Protein AF-A0A7C3BMC9-F1 (afdb_monomer_lite)

Radius of gyration: 15.81 Å; chains: 1; bounding box: 34×29×38 Å

Structure (mmCIF, N/CA/C/O backbone):
data_AF-A0A7C3BMC9-F1
#
_entry.id   AF-A0A7C3BMC9-F1
#
loop_
_atom_site.group_PDB
_atom_site.id
_atom_site.type_symbol
_atom_site.label_atom_id
_atom_site.label_alt_id
_atom_site.label_comp_id
_atom_site.label_asym_id
_atom_site.label_entity_id
_atom_site.label_seq_id
_atom_site.pdbx_PDB_ins_code
_atom_site.Cartn_x
_atom_site.Cartn_y
_atom_site.Cartn_z
_atom_site.occupancy
_atom_site.B_iso_or_equiv
_atom_site.auth_seq_id
_atom_site.auth_comp_id
_atom_site.auth_asym_id
_atom_site.auth_atom_id
_atom_site.pdbx_PDB_model_num
ATOM 1 N N . ALA A 1 1 ? -2.629 14.473 23.695 1.00 71.81 1 ALA A N 1
ATOM 2 C CA . ALA A 1 1 ? -4.050 14.212 23.410 1.00 71.81 1 ALA A CA 1
ATOM 3 C C . ALA A 1 1 ? -4.269 12.721 23.573 1.00 71.81 1 ALA A C 1
ATOM 5 O O . ALA A 1 1 ? -3.387 11.968 23.172 1.00 71.81 1 ALA A O 1
ATOM 6 N N . GLU A 1 2 ? -5.363 12.314 24.204 1.00 87.62 2 GLU A N 1
ATOM 7 C CA . GLU A 1 2 ? -5.803 10.916 24.172 1.00 87.62 2 GLU A CA 1
ATOM 8 C C . GLU A 1 2 ? -6.622 10.703 22.898 1.00 87.62 2 GLU A C 1
ATOM 10 O O . GLU A 1 2 ? -7.298 11.628 22.440 1.00 87.62 2 GLU A O 1
ATOM 15 N N . LEU A 1 3 ? -6.499 9.523 22.293 1.00 93.69 3 LEU A N 1
ATOM 16 C CA . LEU A 1 3 ? -7.304 9.160 21.130 1.00 93.69 3 LEU A CA 1
ATOM 17 C C . LEU A 1 3 ? -8.763 8.933 21.572 1.00 93.69 3 LEU A C 1
ATOM 19 O O . LEU A 1 3 ? -8.968 8.327 22.626 1.00 93.69 3 LEU A O 1
ATOM 23 N N . PRO A 1 4 ? -9.763 9.390 20.797 1.00 97.06 4 PRO A N 1
ATOM 24 C CA . PRO A 1 4 ? -11.167 9.040 21.005 1.00 97.06 4 PRO A CA 1
ATOM 25 C C . PRO A 1 4 ? -11.386 7.523 21.118 1.00 97.06 4 PRO A C 1
ATOM 27 O O . PRO A 1 4 ? -10.717 6.739 20.446 1.00 97.06 4 PRO A O 1
ATOM 30 N N . GLU A 1 5 ? -12.356 7.090 21.931 1.00 96.69 5 GLU A N 1
ATOM 31 C CA . GLU A 1 5 ? -12.641 5.651 22.093 1.00 96.69 5 GLU A CA 1
ATOM 32 C C . GLU A 1 5 ? -13.114 5.007 20.780 1.00 96.69 5 GLU A C 1
ATOM 34 O O . GLU A 1 5 ? -12.817 3.843 20.531 1.00 96.69 5 GLU A O 1
ATOM 39 N N . GLU A 1 6 ? -13.797 5.761 19.915 1.00 96.88 6 GLU A N 1
ATOM 40 C CA . GLU A 1 6 ? -14.203 5.285 18.586 1.00 96.88 6 GLU A CA 1
ATOM 41 C C . GLU A 1 6 ? -13.001 4.947 17.691 1.00 96.88 6 GLU A C 1
ATOM 43 O O . GLU A 1 6 ? -12.993 3.899 17.044 1.00 96.88 6 GLU A O 1
ATOM 48 N N . ASP A 1 7 ? -11.941 5.760 17.733 1.00 97.25 7 ASP A N 1
ATOM 49 C CA . ASP A 1 7 ? -10.708 5.508 16.984 1.00 97.25 7 ASP A CA 1
ATOM 50 C C . ASP A 1 7 ? -9.956 4.301 17.561 1.00 97.25 7 ASP A C 1
ATOM 52 O O . ASP A 1 7 ? -9.445 3.455 16.822 1.00 97.25 7 ASP A O 1
ATOM 56 N N . LEU A 1 8 ? -9.917 4.173 18.894 1.00 97.06 8 LEU A N 1
ATOM 57 C CA . LEU A 1 8 ? -9.322 3.009 19.556 1.00 97.06 8 LEU A CA 1
ATOM 58 C C . LEU A 1 8 ? -10.075 1.716 19.221 1.00 97.06 8 LEU A C 1
ATOM 60 O O . LEU A 1 8 ? -9.437 0.680 19.010 1.00 97.06 8 LEU A O 1
ATOM 64 N N . ALA A 1 9 ? -11.406 1.765 19.161 1.00 98.06 9 ALA A N 1
ATOM 65 C CA . ALA A 1 9 ? -12.231 0.641 18.737 1.00 98.06 9 ALA A CA 1
ATOM 66 C C . ALA A 1 9 ? -11.924 0.255 17.283 1.00 98.06 9 ALA A C 1
ATOM 68 O O . ALA A 1 9 ? -11.639 -0.913 17.019 1.00 98.06 9 ALA A O 1
ATOM 69 N N . LEU A 1 10 ? -11.853 1.230 16.368 1.00 97.56 10 LEU A N 1
ATOM 70 C CA . LEU A 1 10 ? -11.524 0.985 14.962 1.00 97.56 10 LEU A CA 1
ATOM 71 C C . LEU A 1 10 ? -10.167 0.285 14.790 1.00 97.56 10 LEU A C 1
ATOM 73 O O . LEU A 1 10 ? -10.053 -0.670 14.014 1.00 97.56 10 LEU A O 1
ATOM 77 N N . VAL A 1 11 ? -9.142 0.722 15.526 1.00 96.94 11 VAL A N 1
ATOM 78 C CA . VAL A 1 11 ? -7.813 0.089 15.501 1.00 96.94 11 VAL A CA 1
ATOM 79 C C . VAL A 1 11 ? -7.884 -1.356 15.991 1.00 96.94 11 VAL A C 1
ATOM 81 O O . VAL A 1 11 ? -7.351 -2.253 15.335 1.00 96.94 11 VAL A O 1
ATOM 84 N N . ARG A 1 12 ? -8.543 -1.594 17.132 1.00 98.12 12 ARG A N 1
ATOM 85 C CA . ARG A 1 12 ? -8.666 -2.933 17.732 1.00 98.12 12 ARG A CA 1
ATOM 86 C C . ARG A 1 12 ? -9.423 -3.893 16.815 1.00 98.12 12 ARG A C 1
ATOM 88 O O . ARG A 1 12 ? -8.945 -5.003 16.596 1.00 98.12 12 ARG A O 1
ATOM 95 N N . ASP A 1 13 ? -10.537 -3.454 16.240 1.00 98.25 13 ASP A N 1
ATOM 96 C CA . ASP A 1 13 ? -11.363 -4.269 15.345 1.00 98.25 13 ASP A CA 1
ATOM 97 C C . ASP A 1 13 ? -10.633 -4.590 14.036 1.00 98.25 13 ASP A C 1
ATOM 99 O O . ASP A 1 13 ? -10.706 -5.710 13.527 1.00 98.25 13 ASP A O 1
ATOM 103 N N . THR A 1 1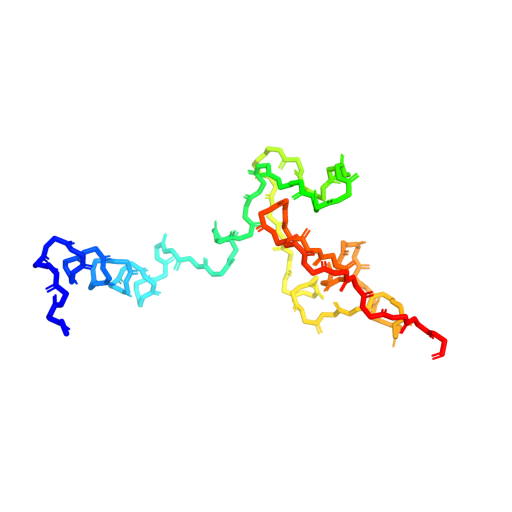4 ? -9.892 -3.623 13.489 1.00 97.75 14 THR A N 1
ATOM 104 C CA . THR A 1 14 ? -9.081 -3.841 12.282 1.00 97.75 14 THR A CA 1
ATOM 105 C C . THR A 1 14 ? -7.951 -4.832 12.556 1.00 97.75 14 THR A C 1
ATOM 107 O O . THR A 1 14 ? -7.733 -5.751 11.766 1.00 97.75 14 THR A O 1
ATOM 110 N N . LEU A 1 15 ? -7.267 -4.699 13.698 1.00 98.06 15 LEU A N 1
ATOM 111 C CA . LEU A 1 15 ? -6.219 -5.632 14.109 1.00 98.06 15 LEU A CA 1
ATOM 112 C C . LEU A 1 15 ? -6.768 -7.048 14.336 1.00 98.06 15 LEU A C 1
ATOM 114 O O . LEU A 1 15 ? -6.138 -8.016 13.918 1.00 98.06 15 LEU A O 1
ATOM 118 N N . ASP A 1 16 ? -7.938 -7.189 14.959 1.00 98.62 16 ASP A N 1
ATOM 119 C CA . ASP A 1 16 ? -8.583 -8.491 15.163 1.00 98.62 16 ASP A CA 1
ATOM 120 C C . ASP A 1 16 ? -8.901 -9.186 13.825 1.00 98.62 16 ASP A C 1
ATOM 122 O O . ASP A 1 16 ? -8.568 -10.361 13.648 1.00 98.62 16 ASP A O 1
ATOM 126 N N . LYS A 1 17 ? -9.426 -8.448 12.835 1.00 98.56 17 LYS A N 1
ATOM 127 C CA . LYS A 1 17 ? -9.615 -8.962 11.464 1.00 98.56 17 LYS A CA 1
ATOM 128 C C . LYS A 1 17 ? -8.298 -9.394 10.822 1.00 98.56 17 LYS A C 1
ATOM 130 O O . LYS A 1 17 ? -8.250 -10.443 10.179 1.00 98.56 17 LYS A O 1
ATOM 135 N N . MET A 1 18 ? -7.225 -8.623 11.021 1.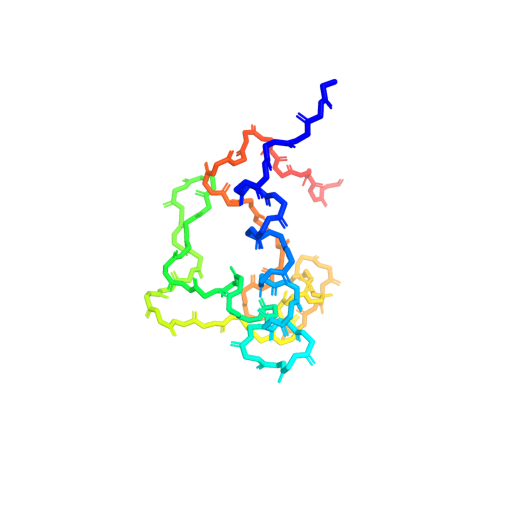00 97.94 18 MET A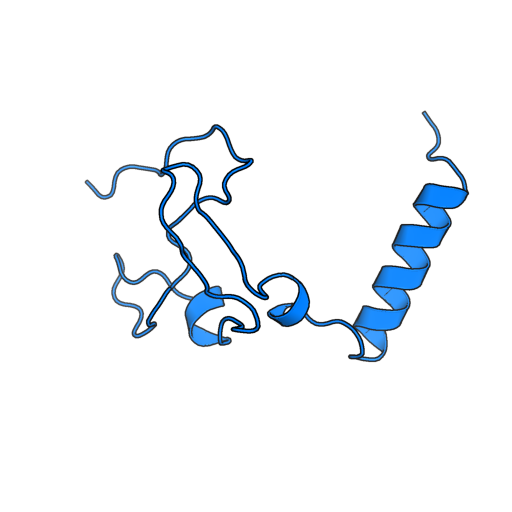 N 1
ATOM 136 C CA . MET A 1 18 ? -5.891 -8.981 10.528 1.00 97.94 18 MET A CA 1
ATOM 137 C C . MET A 1 18 ? -5.367 -10.274 11.149 1.00 97.94 18 MET A C 1
ATOM 139 O O . MET A 1 18 ? -4.879 -11.149 10.436 1.00 97.94 18 MET A O 1
ATOM 143 N N . LEU A 1 19 ? -5.512 -10.434 12.464 1.00 98.06 19 LEU A N 1
ATOM 144 C CA . LEU A 1 19 ? -5.072 -11.633 13.182 1.00 98.06 19 LEU A CA 1
ATOM 145 C C . LEU A 1 19 ? -5.878 -12.883 12.798 1.00 98.06 19 LEU A C 1
ATOM 147 O O . LEU A 1 19 ? -5.334 -13.987 12.815 1.00 98.06 19 LEU A O 1
ATOM 151 N N . LYS A 1 20 ? -7.151 -12.718 12.423 1.00 98.25 20 LYS A N 1
ATOM 152 C CA . LYS A 1 20 ? -8.007 -13.796 11.900 1.00 98.25 20 LYS A CA 1
ATOM 153 C C . LYS A 1 20 ? -7.762 -14.116 10.422 1.00 98.25 20 LYS A C 1
ATOM 155 O O . LYS A 1 20 ? -8.263 -15.129 9.941 1.00 98.25 20 LYS A O 1
ATOM 160 N N . GLY A 1 21 ? -7.008 -13.278 9.708 1.00 97.00 21 GLY A N 1
ATOM 161 C CA . GLY A 1 21 ? -6.811 -13.392 8.261 1.00 97.00 21 GLY A CA 1
ATOM 162 C C . GLY A 1 21 ? -8.021 -12.951 7.429 1.00 97.00 21 GLY A C 1
ATOM 163 O O . GLY A 1 21 ? -8.069 -13.233 6.237 1.00 97.00 21 GLY A O 1
ATOM 164 N N . GLU A 1 22 ? -8.991 -12.266 8.039 1.00 97.75 22 GLU A N 1
ATOM 165 C CA . GLU A 1 22 ? -10.165 -11.691 7.361 1.00 97.75 22 GLU A CA 1
ATOM 166 C C . GLU A 1 22 ? -9.836 -10.371 6.650 1.00 97.75 22 GLU A C 1
ATOM 168 O O . GLU A 1 22 ? -10.575 -9.936 5.771 1.00 97.75 22 GLU A O 1
ATOM 173 N N . PHE A 1 23 ? -8.739 -9.727 7.051 1.00 97.12 23 PHE A N 1
ATOM 174 C CA . PHE A 1 23 ? -8.171 -8.561 6.391 1.00 97.12 23 PHE A CA 1
ATOM 175 C C . PHE A 1 23 ? -6.661 -8.750 6.278 1.00 97.12 23 PHE A C 1
ATOM 177 O O . PHE A 1 23 ? -5.969 -8.982 7.264 1.00 97.12 23 PHE A O 1
ATOM 184 N N . THR A 1 24 ? -6.123 -8.665 5.079 1.00 95.38 24 THR A N 1
ATOM 185 C CA . THR A 1 24 ? -4.723 -8.949 4.785 1.00 95.38 24 THR A CA 1
ATOM 186 C C . THR A 1 24 ? -4.070 -7.739 4.138 1.00 95.38 24 THR A C 1
ATOM 188 O O . THR A 1 24 ? -4.717 -6.760 3.769 1.00 95.38 24 THR A O 1
ATOM 191 N N . ARG A 1 25 ? -2.753 -7.802 3.946 1.00 91.44 25 ARG A N 1
ATOM 192 C CA . ARG A 1 25 ? -2.052 -6.764 3.186 1.00 91.44 25 ARG A CA 1
ATOM 193 C C . ARG A 1 25 ? -2.561 -6.632 1.744 1.00 91.44 25 ARG A C 1
ATOM 195 O O . ARG A 1 25 ? -2.451 -5.556 1.178 1.00 91.44 25 ARG A O 1
ATOM 202 N N . PHE A 1 26 ? -3.141 -7.686 1.169 1.00 95.31 26 PHE A N 1
ATOM 203 C CA . PHE A 1 26 ? -3.708 -7.651 -0.181 1.00 95.31 26 PHE A CA 1
ATOM 204 C C . PHE A 1 26 ? -5.032 -6.883 -0.238 1.00 95.31 26 PHE A C 1
ATOM 206 O O . PHE A 1 26 ? -5.369 -6.328 -1.278 1.00 95.31 26 PHE A O 1
ATOM 213 N N . ASP A 1 27 ? -5.743 -6.791 0.890 1.00 95.38 27 ASP A N 1
ATOM 214 C CA . ASP A 1 27 ? -6.937 -5.956 1.025 1.00 95.38 27 ASP A CA 1
ATOM 215 C C . ASP A 1 27 ? -6.575 -4.469 1.146 1.00 95.38 27 ASP A C 1
ATOM 217 O O . ASP A 1 27 ? -7.315 -3.619 0.660 1.00 95.38 27 ASP A O 1
ATOM 221 N N . VAL A 1 28 ? -5.413 -4.149 1.736 1.00 93.75 28 VAL A N 1
ATOM 222 C CA . VAL A 1 28 ? -4.862 -2.778 1.744 1.00 93.75 28 VAL A CA 1
ATOM 223 C C . VAL A 1 28 ? -4.527 -2.314 0.325 1.00 93.75 28 VAL A C 1
ATOM 225 O O . VAL A 1 28 ? -4.773 -1.162 -0.017 1.00 93.75 28 VAL A O 1
ATOM 228 N N . PHE A 1 29 ? -3.980 -3.209 -0.500 1.00 95.62 29 PHE A N 1
ATOM 229 C CA . PHE A 1 29 ? -3.579 -2.935 -1.884 1.00 95.62 29 PHE A CA 1
ATOM 230 C C . PHE A 1 29 ? -4.564 -3.514 -2.904 1.00 95.62 29 PHE A C 1
ATOM 232 O O . PHE A 1 29 ? -4.158 -4.088 -3.917 1.00 95.62 29 PHE A O 1
ATOM 239 N N . LYS A 1 30 ? -5.862 -3.381 -2.624 1.00 96.69 30 LYS A N 1
ATOM 240 C CA . LYS A 1 30 ? -6.923 -3.738 -3.562 1.00 96.69 30 LYS A CA 1
ATOM 241 C C . LYS A 1 30 ? -7.350 -2.509 -4.352 1.00 96.69 30 LYS A C 1
ATOM 243 O O . LYS A 1 30 ? -7.656 -1.471 -3.771 1.00 96.69 30 LYS A O 1
ATOM 248 N N . GLY A 1 31 ? -7.350 -2.635 -5.671 1.00 96.56 31 GLY A N 1
ATOM 249 C CA . GLY A 1 31 ? -7.760 -1.582 -6.576 1.00 96.56 31 GLY A CA 1
ATOM 250 C C . GLY A 1 31 ? -9.242 -1.218 -6.421 1.00 96.56 31 GLY A C 1
ATOM 251 O O . GLY A 1 31 ? -10.042 -2.030 -5.943 1.00 96.56 31 GLY A O 1
ATOM 252 N N . PRO A 1 32 ? -9.615 -0.001 -6.842 1.00 97.62 32 PRO A N 1
ATOM 253 C CA . PRO A 1 32 ? -8.860 0.850 -7.753 1.00 97.62 32 PRO A CA 1
ATOM 254 C C . PRO A 1 32 ? -7.808 1.691 -7.021 1.00 97.62 32 PRO A C 1
ATOM 256 O O . PRO A 1 32 ? -8.083 2.270 -5.972 1.00 97.62 32 PRO A O 1
ATOM 259 N N . ILE A 1 33 ? -6.600 1.768 -7.584 1.00 97.94 33 ILE A N 1
ATOM 260 C CA . ILE A 1 33 ? -5.512 2.600 -7.050 1.00 97.94 33 ILE A CA 1
ATOM 261 C C . ILE A 1 33 ? -4.954 3.473 -8.169 1.00 97.94 33 ILE A C 1
ATOM 263 O O . ILE A 1 33 ? -4.588 2.974 -9.234 1.00 97.94 33 ILE A O 1
ATOM 267 N N . THR A 1 34 ? -4.848 4.767 -7.881 1.00 98.31 34 THR A N 1
ATOM 268 C CA . THR A 1 34 ? -4.212 5.782 -8.726 1.00 98.31 34 THR A CA 1
ATOM 269 C C . THR A 1 34 ? -2.977 6.319 -8.006 1.00 98.31 34 THR A C 1
ATOM 271 O O . THR A 1 34 ? -2.984 6.464 -6.776 1.00 98.31 34 THR A O 1
ATOM 274 N N . ASP A 1 35 ? -1.909 6.591 -8.752 1.00 98.00 35 ASP A N 1
ATOM 275 C CA . ASP A 1 35 ? -0.721 7.244 -8.209 1.00 98.00 35 ASP A CA 1
ATOM 276 C C . ASP A 1 35 ? -0.870 8.776 -8.133 1.00 98.00 35 ASP A C 1
ATOM 278 O O . ASP A 1 35 ? -1.819 9.374 -8.645 1.00 98.00 35 ASP A O 1
ATOM 282 N N . ASN A 1 36 ? 0.086 9.441 -7.490 1.00 97.56 36 ASN A N 1
ATOM 283 C CA . ASN A 1 36 ? 0.127 10.902 -7.371 1.00 97.56 36 ASN A CA 1
ATOM 284 C C . ASN A 1 36 ? 0.501 11.647 -8.661 1.00 97.56 36 ASN A C 1
ATOM 286 O O . ASN A 1 36 ? 0.528 12.877 -8.668 1.00 97.56 36 ASN A O 1
ATOM 290 N N . GLN A 1 37 ? 0.730 10.921 -9.753 1.00 96.12 37 GLN A N 1
ATOM 291 C CA . GLN A 1 37 ? 0.920 11.460 -11.097 1.00 96.12 37 GLN A CA 1
ATOM 292 C C . GLN A 1 37 ? -0.342 11.286 -11.967 1.00 96.12 37 GLN A C 1
ATOM 294 O O . GLN A 1 37 ? -0.376 11.766 -13.101 1.00 96.12 37 GLN A O 1
ATOM 299 N N . GLY A 1 38 ? -1.397 10.655 -11.436 1.00 96.69 38 GLY A N 1
ATOM 300 C CA . GLY A 1 38 ? -2.666 10.417 -12.124 1.00 96.69 38 GLY A CA 1
ATOM 301 C C . GLY A 1 38 ? -2.705 9.140 -12.970 1.00 96.69 38 GLY A C 1
ATOM 302 O O . GLY A 1 38 ? -3.646 8.966 -13.748 1.00 96.69 38 GLY A O 1
ATOM 303 N N . ASN A 1 39 ? -1.721 8.247 -12.843 1.00 96.94 39 ASN A N 1
ATOM 304 C CA . ASN A 1 39 ? -1.717 6.954 -13.521 1.00 96.94 39 ASN A CA 1
ATOM 305 C C . ASN A 1 39 ? -2.526 5.931 -12.720 1.00 96.94 39 ASN A C 1
ATOM 307 O O . ASN A 1 39 ? -2.391 5.826 -11.500 1.00 96.94 39 ASN A O 1
ATOM 311 N N . GLN A 1 40 ? -3.332 5.125 -13.410 1.00 97.94 40 GLN A N 1
ATOM 312 C CA . GLN A 1 40 ? -3.960 3.961 -12.793 1.00 97.94 40 GLN A CA 1
ATOM 313 C C . GLN A 1 40 ? -2.897 2.884 -12.544 1.00 97.94 40 GLN A C 1
ATOM 315 O O . GLN A 1 40 ? -2.264 2.417 -13.488 1.00 97.94 40 GLN A O 1
ATOM 320 N N . ILE A 1 41 ? -2.732 2.490 -11.282 1.00 97.62 41 ILE A N 1
ATOM 321 C CA . ILE A 1 41 ? -1.810 1.430 -10.855 1.00 97.62 41 ILE A CA 1
ATOM 322 C C . ILE A 1 41 ? -2.535 0.085 -10.764 1.00 97.62 41 ILE A C 1
ATOM 324 O O . ILE A 1 41 ? -2.011 -0.917 -11.236 1.00 97.62 41 ILE A O 1
ATOM 328 N N . LEU A 1 42 ? -3.743 0.063 -10.187 1.00 97.50 42 LEU A N 1
ATOM 329 C CA . LEU A 1 42 ? -4.593 -1.131 -10.135 1.00 97.50 42 LEU A CA 1
ATOM 330 C C . LEU A 1 42 ? -6.020 -0.811 -10.567 1.00 97.50 42 LEU A C 1
ATOM 332 O O . LEU A 1 42 ? -6.593 0.207 -10.159 1.00 97.50 42 LEU A O 1
ATOM 336 N N . ALA A 1 43 ? -6.608 -1.710 -11.354 1.00 97.62 43 ALA A N 1
ATOM 337 C CA . ALA A 1 43 ? -8.020 -1.663 -11.705 1.00 97.62 43 ALA A CA 1
ATOM 338 C C . ALA A 1 43 ? -8.916 -2.109 -10.533 1.00 97.62 43 ALA A C 1
ATOM 340 O O . ALA A 1 43 ? -8.467 -2.730 -9.573 1.00 97.62 43 ALA A O 1
ATOM 341 N N . GLU A 1 44 ? -10.208 -1.781 -10.608 1.00 97.69 44 GLU A N 1
ATOM 342 C CA . GLU A 1 44 ? -11.207 -2.183 -9.609 1.00 97.69 44 GLU A CA 1
ATOM 343 C C . GLU A 1 44 ? -11.192 -3.701 -9.377 1.00 97.69 44 GLU A C 1
ATOM 345 O O . GLU A 1 44 ? -11.329 -4.487 -10.316 1.00 97.69 44 GLU A O 1
ATOM 350 N N . GLY A 1 45 ? -11.082 -4.111 -8.113 1.00 95.38 45 GLY A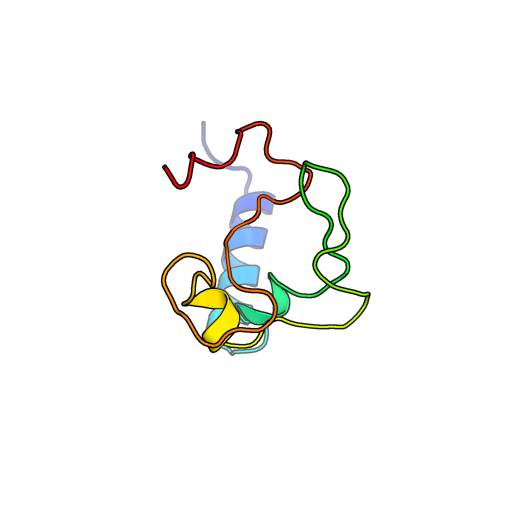 N 1
ATOM 351 C CA . GLY A 1 45 ? -11.147 -5.517 -7.718 1.00 95.38 45 GLY A CA 1
ATOM 352 C C . GLY A 1 45 ? -9.853 -6.314 -7.900 1.00 95.38 45 GLY A C 1
ATOM 353 O O . GLY A 1 45 ? -9.797 -7.439 -7.398 1.00 95.38 45 GLY A O 1
ATOM 354 N N . GLU A 1 46 ? -8.828 -5.750 -8.542 1.00 96.00 46 GLU A N 1
ATOM 355 C CA . GLU A 1 46 ? -7.499 -6.362 -8.629 1.00 96.00 46 GLU A CA 1
ATOM 356 C C . GLU A 1 46 ? -6.709 -6.157 -7.335 1.00 96.00 46 GLU A C 1
ATOM 358 O O . GLU A 1 46 ? -6.905 -5.179 -6.618 1.00 96.00 46 GLU A O 1
ATOM 363 N N . SER A 1 47 ? -5.814 -7.087 -7.022 1.00 95.94 47 SER A N 1
ATOM 364 C CA . SER A 1 47 ? -4.941 -7.020 -5.851 1.00 95.94 47 SER A CA 1
ATOM 365 C C . SER A 1 47 ? -3.515 -7.310 -6.279 1.00 95.94 47 SER A C 1
ATOM 367 O O . SER A 1 47 ? -3.292 -8.158 -7.139 1.00 95.94 47 SER A O 1
ATOM 369 N N . LEU A 1 48 ? -2.560 -6.644 -5.636 1.00 95.94 48 LEU A N 1
ATOM 370 C CA . LEU A 1 48 ? -1.144 -6.949 -5.816 1.00 95.94 48 LEU A CA 1
ATOM 371 C C . LEU A 1 48 ? -0.803 -8.353 -5.312 1.00 95.94 48 LEU A C 1
ATOM 373 O O . LEU A 1 48 ? -1.376 -8.825 -4.326 1.00 95.94 48 LEU A O 1
ATOM 377 N N . GLU A 1 49 ? 0.179 -8.992 -5.940 1.00 94.94 49 GLU A N 1
ATOM 378 C CA . GLU A 1 49 ? 0.758 -10.231 -5.438 1.00 94.94 49 GLU A CA 1
ATOM 379 C C . GLU A 1 49 ? 1.907 -9.947 -4.465 1.00 94.94 49 GLU A C 1
ATOM 381 O O . GLU A 1 49 ? 2.434 -8.838 -4.369 1.00 94.94 49 GLU A O 1
ATOM 386 N N . GLN A 1 50 ? 2.353 -10.976 -3.736 1.00 95.31 50 GLN A N 1
ATOM 387 C CA . GLN A 1 50 ? 3.465 -10.828 -2.792 1.00 95.31 50 GLN A CA 1
ATOM 388 C C . GLN A 1 50 ? 4.735 -10.291 -3.476 1.00 95.31 50 GLN A C 1
ATOM 390 O O . GLN A 1 50 ? 5.442 -9.480 -2.884 1.00 95.31 50 GLN A O 1
ATOM 395 N N . ILE A 1 51 ? 5.005 -10.705 -4.721 1.00 95.94 51 ILE A N 1
ATOM 396 C CA . ILE A 1 51 ? 6.192 -10.267 -5.466 1.00 95.94 51 ILE A CA 1
ATOM 397 C C . ILE A 1 51 ? 6.141 -8.780 -5.836 1.00 95.94 51 ILE A C 1
ATOM 399 O O . ILE A 1 51 ? 7.188 -8.137 -5.872 1.00 95.94 51 ILE A O 1
ATOM 403 N N . ASP A 1 52 ? 4.949 -8.219 -6.054 1.00 96.75 52 ASP A N 1
ATOM 404 C CA . ASP A 1 52 ? 4.789 -6.788 -6.314 1.00 96.75 52 ASP A CA 1
ATOM 405 C C . ASP A 1 52 ? 5.089 -5.965 -5.064 1.00 96.75 52 ASP A C 1
ATOM 407 O O . ASP A 1 52 ? 5.745 -4.930 -5.151 1.00 96.75 52 ASP A O 1
ATOM 411 N N . LEU A 1 53 ? 4.649 -6.442 -3.893 1.00 95.88 53 LEU A N 1
ATOM 412 C CA . LEU A 1 53 ? 4.857 -5.754 -2.615 1.00 95.88 53 LEU A CA 1
ATOM 413 C C . LEU A 1 53 ? 6.328 -5.749 -2.171 1.00 95.88 53 LEU A C 1
ATOM 415 O O . LEU A 1 53 ? 6.751 -4.831 -1.468 1.00 95.88 53 LEU A O 1
ATOM 419 N N . ASP A 1 54 ? 7.088 -6.779 -2.543 1.00 95.06 54 ASP A N 1
ATOM 420 C CA . ASP A 1 54 ? 8.472 -6.977 -2.095 1.00 95.06 54 ASP A CA 1
ATOM 421 C C . ASP A 1 54 ? 9.515 -6.420 -3.078 1.00 95.06 54 ASP A C 1
ATOM 423 O O . ASP A 1 54 ? 10.715 -6.448 -2.790 1.00 95.06 54 ASP A O 1
ATOM 427 N N . GLY A 1 55 ? 9.080 -5.960 -4.253 1.00 94.19 55 GLY A N 1
ATOM 428 C CA . GLY A 1 55 ? 9.955 -5.708 -5.388 1.00 94.19 55 GLY A CA 1
ATOM 429 C C . GLY A 1 55 ? 9.898 -4.294 -5.953 1.00 94.19 55 GLY A C 1
ATOM 430 O O . GLY A 1 55 ? 8.902 -3.579 -5.864 1.00 94.19 55 GLY A O 1
ATOM 431 N N . PHE A 1 56 ? 10.988 -3.930 -6.624 1.00 95.50 56 PHE A N 1
ATOM 432 C CA . PHE A 1 56 ? 11.097 -2.739 -7.460 1.00 95.50 56 PHE A CA 1
ATOM 433 C C . PHE A 1 56 ? 11.638 -3.171 -8.828 1.00 95.50 56 PHE A C 1
ATOM 435 O O . PHE A 1 56 ? 12.771 -3.655 -8.926 1.00 95.50 56 PHE A O 1
ATOM 442 N N . ALA A 1 57 ? 10.854 -2.995 -9.896 1.00 94.75 57 ALA A N 1
ATOM 443 C CA . ALA A 1 57 ? 11.260 -3.369 -11.258 1.00 94.75 57 ALA A CA 1
ATOM 444 C C . ALA A 1 57 ? 12.570 -2.679 -11.677 1.00 94.75 57 ALA A C 1
ATOM 446 O O . ALA A 1 57 ? 13.431 -3.276 -12.321 1.00 94.75 57 ALA A O 1
ATOM 447 N N . GLN A 1 58 ? 12.749 -1.435 -11.232 1.00 92.75 58 GLN A N 1
ATOM 448 C CA . GLN A 1 58 ? 13.901 -0.569 -11.483 1.00 92.75 58 GLN A CA 1
ATOM 449 C C . GLN A 1 58 ? 15.217 -1.183 -10.983 1.00 92.75 58 GLN A C 1
ATOM 451 O O . GLN A 1 58 ? 16.282 -0.860 -11.502 1.00 92.75 58 GLN A O 1
ATOM 456 N N . PHE A 1 59 ? 15.145 -2.093 -10.007 1.00 92.31 59 PHE A N 1
ATOM 457 C CA . PHE A 1 59 ? 16.299 -2.769 -9.412 1.00 92.31 59 PHE A CA 1
ATOM 458 C C . PHE A 1 59 ? 16.325 -4.278 -9.716 1.00 92.31 59 PHE A C 1
ATOM 460 O O . PHE A 1 59 ? 17.057 -5.029 -9.072 1.00 92.31 59 PHE A O 1
ATOM 467 N N . GLY A 1 60 ? 15.563 -4.722 -10.725 1.00 93.62 60 GLY A N 1
ATOM 468 C CA . 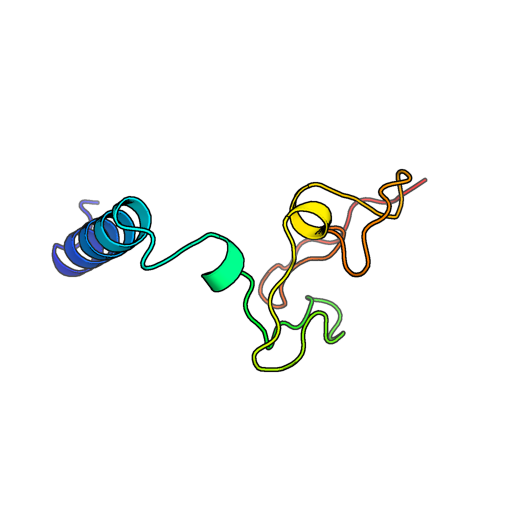GLY A 1 60 ? 15.621 -6.081 -11.272 1.00 93.62 60 GLY A CA 1
ATOM 469 C C . GLY A 1 60 ? 14.629 -7.084 -10.678 1.00 93.62 60 GLY A C 1
ATOM 470 O O . GLY A 1 60 ? 14.755 -8.279 -10.951 1.00 93.62 60 GLY A O 1
ATOM 471 N N . SER A 1 61 ? 13.651 -6.644 -9.878 1.00 96.56 61 SER A N 1
ATOM 472 C CA . SER A 1 61 ? 12.585 -7.533 -9.398 1.00 96.56 61 SER A CA 1
ATOM 473 C C . SER A 1 61 ? 11.676 -7.984 -10.553 1.00 96.56 61 SER A C 1
ATOM 475 O O . SER A 1 61 ? 11.275 -7.148 -11.361 1.00 96.56 61 SER A O 1
ATOM 477 N N . PRO A 1 62 ? 11.299 -9.275 -10.632 1.00 95.81 62 PRO A N 1
ATOM 478 C CA . PRO A 1 62 ? 10.455 -9.807 -11.703 1.00 95.81 62 PRO A CA 1
ATOM 479 C C . PRO A 1 62 ? 8.950 -9.626 -11.412 1.00 95.81 62 PRO A C 1
ATOM 481 O O . PRO A 1 62 ? 8.176 -10.554 -11.630 1.00 95.81 62 PRO A O 1
ATOM 484 N N . CYS A 1 63 ? 8.547 -8.479 -10.858 1.00 94.94 63 CYS A N 1
ATOM 485 C CA . CYS A 1 63 ? 7.143 -8.142 -10.590 1.00 94.94 63 CYS A CA 1
ATOM 486 C C . CYS A 1 63 ? 6.519 -7.373 -11.763 1.00 94.94 63 CYS A C 1
ATOM 488 O O . CYS A 1 63 ? 7.237 -6.806 -12.590 1.00 94.94 63 CYS A O 1
ATOM 490 N N . GLU A 1 64 ? 5.187 -7.377 -11.838 1.00 92.12 64 GLU A N 1
ATOM 491 C CA . GLU A 1 64 ? 4.447 -6.696 -12.905 1.00 92.12 64 GLU A CA 1
ATOM 492 C C . GLU A 1 64 ? 4.209 -5.229 -12.545 1.00 92.12 64 GLU A C 1
ATOM 494 O O . GLU A 1 64 ? 4.608 -4.338 -13.296 1.00 92.12 64 GLU A O 1
ATOM 499 N N . THR A 1 65 ? 3.625 -4.969 -11.372 1.00 95.25 65 THR A N 1
ATOM 500 C CA . THR A 1 65 ? 3.329 -3.602 -10.920 1.00 95.25 65 THR A CA 1
ATOM 501 C C . THR A 1 65 ? 4.465 -3.034 -10.070 1.00 95.25 65 THR A C 1
ATOM 503 O O . THR A 1 65 ? 4.885 -1.895 -10.283 1.00 95.25 65 THR A O 1
ATOM 506 N N . CYS A 1 66 ? 5.004 -3.839 -9.145 1.00 96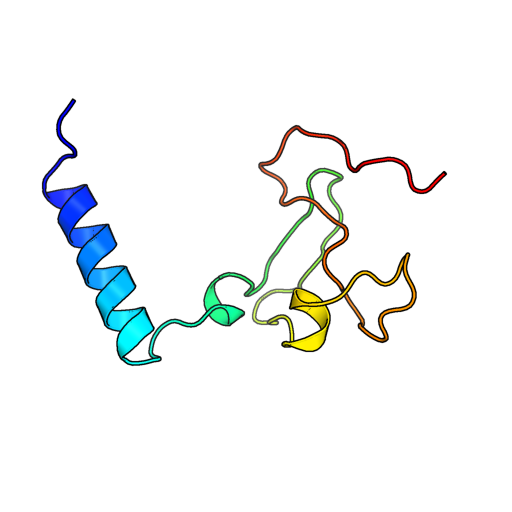.44 66 CYS A N 1
ATOM 507 C CA . CYS A 1 66 ? 6.046 -3.451 -8.182 1.00 96.44 66 CYS A CA 1
ATOM 508 C C . CYS A 1 66 ? 5.715 -2.197 -7.327 1.00 96.44 66 CYS A C 1
ATOM 510 O O . CYS A 1 66 ? 4.685 -1.546 -7.491 1.00 96.44 66 CYS A O 1
ATOM 512 N N . MET A 1 67 ? 6.603 -1.833 -6.394 1.00 96.31 67 MET A N 1
ATOM 513 C CA . MET A 1 67 ? 6.381 -0.761 -5.404 1.00 96.31 67 MET A CA 1
ATOM 514 C C . MET A 1 67 ? 7.101 0.564 -5.696 1.00 96.31 67 MET A C 1
ATOM 516 O O . MET A 1 67 ? 7.511 1.268 -4.777 1.00 96.31 67 MET A O 1
ATOM 520 N N . TYR A 1 68 ? 7.261 0.944 -6.965 1.00 96.44 68 TYR A N 1
ATOM 521 C CA . TYR A 1 68 ? 7.871 2.232 -7.331 1.00 96.44 68 TYR A CA 1
ATOM 522 C C . TYR A 1 68 ? 6.833 3.254 -7.816 1.00 96.44 68 TYR A C 1
ATOM 524 O O . TYR A 1 68 ? 6.814 3.658 -8.976 1.00 96.44 68 TYR A O 1
ATOM 532 N N . TRP A 1 69 ? 5.934 3.636 -6.915 1.00 96.38 69 TRP A N 1
ATOM 533 C CA . TRP A 1 69 ? 4.901 4.651 -7.122 1.00 96.38 69 TRP A CA 1
ATOM 534 C C . TRP A 1 69 ? 4.410 5.155 -5.763 1.00 96.38 69 TRP A C 1
ATOM 536 O O . TRP A 1 69 ? 4.610 4.512 -4.731 1.00 96.38 69 TRP A O 1
ATOM 546 N N . TRP A 1 70 ? 3.758 6.312 -5.758 1.00 97.50 70 TRP A N 1
ATOM 547 C CA . TRP A 1 70 ? 3.126 6.874 -4.572 1.00 97.50 70 TRP A CA 1
ATOM 548 C C . TRP A 1 70 ? 1.622 6.956 -4.779 1.00 97.50 70 TRP A C 1
ATOM 550 O O . TRP A 1 70 ? 1.195 7.397 -5.836 1.00 97.50 70 TRP A O 1
ATOM 560 N N . ASN A 1 71 ? 0.813 6.555 -3.792 1.00 97.56 71 ASN A N 1
ATOM 561 C CA . ASN A 1 71 ? -0.641 6.746 -3.854 1.00 97.56 71 ASN A CA 1
ATOM 562 C C . ASN A 1 71 ? -0.988 8.224 -4.095 1.00 97.56 71 ASN A C 1
ATOM 564 O O . ASN A 1 71 ? -0.275 9.100 -3.606 1.00 97.56 71 ASN A O 1
ATOM 568 N N . GLU A 1 72 ? -2.107 8.485 -4.774 1.00 97.75 72 GLU A N 1
ATOM 569 C CA . GLU A 1 72 ? -2.591 9.825 -5.139 1.00 97.75 72 GLU A CA 1
ATOM 570 C C . GLU A 1 72 ? -2.549 10.884 -4.021 1.00 97.75 72 GLU A C 1
ATOM 572 O O . GLU A 1 72 ? -2.387 12.071 -4.295 1.00 97.75 72 GLU A O 1
ATOM 577 N N . ASN A 1 73 ? -2.646 10.467 -2.755 1.00 97.06 73 ASN A N 1
ATOM 578 C CA . ASN A 1 73 ? -2.662 11.367 -1.602 1.00 97.06 73 ASN A CA 1
ATOM 579 C C . ASN A 1 73 ? -1.268 11.725 -1.048 1.00 97.06 73 ASN A C 1
ATOM 581 O O . ASN A 1 73 ? -1.163 12.472 -0.073 1.00 97.06 73 ASN A O 1
ATOM 585 N N . ILE A 1 74 ? -0.189 11.199 -1.631 1.00 97.94 74 ILE A N 1
ATOM 586 C CA . ILE A 1 74 ? 1.191 11.513 -1.247 1.00 97.94 74 ILE A CA 1
ATOM 587 C C . ILE A 1 74 ? 1.704 12.671 -2.108 1.00 97.94 74 ILE A C 1
ATOM 589 O O . ILE A 1 74 ? 1.715 12.599 -3.332 1.00 97.94 74 ILE A O 1
ATOM 593 N N . THR A 1 75 ? 2.198 13.731 -1.467 1.00 96.88 75 THR A N 1
ATOM 594 C CA . THR A 1 75 ? 2.725 14.928 -2.153 1.00 96.88 75 THR A CA 1
ATOM 595 C C . THR A 1 75 ? 4.228 14.882 -2.424 1.00 96.88 75 THR A C 1
ATOM 597 O O . THR A 1 75 ? 4.772 15.805 -3.024 1.00 96.88 75 THR A O 1
ATOM 600 N N . ALA A 1 76 ? 4.916 13.850 -1.935 1.00 97.00 76 ALA A N 1
ATOM 601 C CA . ALA A 1 76 ? 6.336 13.662 -2.183 1.00 97.00 76 ALA A CA 1
ATOM 602 C C . ALA A 1 76 ? 6.578 13.154 -3.609 1.00 97.00 76 ALA A C 1
ATOM 604 O O . ALA A 1 76 ? 5.815 12.344 -4.132 1.00 97.00 76 ALA A O 1
ATOM 605 N N . GLU A 1 77 ? 7.690 13.579 -4.198 1.00 95.06 77 GLU A N 1
ATOM 606 C CA . GLU A 1 77 ? 8.184 13.022 -5.454 1.00 95.06 77 GLU A CA 1
ATOM 607 C C . GLU A 1 77 ? 8.873 11.672 -5.212 1.00 95.06 77 GLU A C 1
ATOM 609 O O . GLU A 1 77 ? 9.404 11.404 -4.124 1.00 95.06 77 GLU A O 1
ATOM 614 N N . LEU A 1 78 ? 8.882 10.805 -6.224 1.00 93.81 78 LEU A N 1
ATOM 615 C CA . LEU A 1 78 ? 9.710 9.599 -6.188 1.00 93.81 78 LEU A CA 1
ATOM 616 C C . LEU A 1 78 ? 11.203 9.983 -6.232 1.00 93.81 78 LEU A C 1
ATOM 618 O O . LEU A 1 78 ? 11.576 10.929 -6.931 1.00 93.81 78 LEU A O 1
ATOM 622 N N . PRO A 1 79 ? 12.085 9.270 -5.508 1.00 91.94 79 PRO A N 1
ATOM 623 C CA . PRO A 1 79 ? 13.529 9.499 -5.591 1.00 91.94 79 PRO A CA 1
ATOM 624 C C . PRO A 1 79 ? 14.059 9.230 -7.000 1.00 91.94 79 PRO A C 1
ATOM 626 O O . PRO A 1 79 ? 13.637 8.252 -7.604 1.00 91.94 79 PRO A O 1
ATOM 629 N N . SER A 1 80 ? 15.024 10.015 -7.495 1.00 93.19 80 SER A N 1
ATOM 630 C CA . SER A 1 80 ? 15.657 9.729 -8.797 1.00 93.19 80 SER A CA 1
ATOM 631 C C . SER A 1 80 ? 16.317 8.343 -8.825 1.00 93.19 80 SER A C 1
ATOM 633 O O . SER A 1 80 ? 16.800 7.862 -7.799 1.00 93.19 80 SER A O 1
ATOM 635 N N . LEU A 1 81 ? 16.344 7.722 -10.007 1.00 91.94 81 LEU A N 1
ATOM 636 C CA . LEU A 1 81 ? 16.997 6.430 -10.264 1.00 91.94 81 LEU A CA 1
ATOM 637 C C . LEU A 1 81 ? 18.459 6.568 -10.724 1.00 91.94 81 LEU A C 1
ATOM 639 O O . LEU A 1 81 ? 19.107 5.551 -10.970 1.00 91.94 81 LEU A O 1
ATOM 643 N N . ASP A 1 82 ? 18.941 7.805 -10.859 1.00 82.25 82 ASP A N 1
ATOM 644 C CA . ASP A 1 82 ? 20.297 8.148 -11.307 1.00 82.25 82 ASP A CA 1
ATOM 645 C C . ASP A 1 82 ? 21.359 8.048 -10.197 1.00 82.25 82 ASP A C 1
ATOM 647 O O . ASP A 1 82 ? 21.071 8.445 -9.041 1.00 82.25 82 ASP A O 1
#

Foldseek 3Di:
DDDDVVVVVVVVVQVVCPVVVVDHVQNVAADQFAFLVGDGLDHHGDTADPQQDVDDVLVPRPGDRHDQTHTNPDPDDGDDSD

Secondary structure (DSSP, 8-state):
-PPPHHHHHHHHHHHHHHHHTSS-HHHHTBSPEEBTTS-EEE-TT-B--HHHHH--GGGT---SS-S---BTT--SPPPP--

Sequence (82 aa):
AELPEEDLALVRDTLDKMLKGEFTRFDVFKGPITDNQGNQILAEGESLEQIDLDGFAQFGSPCETCMYWWNENITAELPSLD

pLDDT: mean 95.66, std 3.63, range [71.81, 98.62]